Protein AF-A0A150ALD3-F1 (afdb_monomer_lite)

Secondary structure (DSSP, 8-state):
-----HHHHHHHHHHHHHHHHHHIIIIIS---HHHHHHHHHHHH---HHHHHHHHHHT---TTGGGS---

Structure (mmCIF, N/CA/C/O backbone):
data_AF-A0A150ALD3-F1
#
_entry.id   AF-A0A150ALD3-F1
#
loop_
_atom_site.group_PDB
_atom_site.id
_atom_site.type_symbol
_atom_site.label_atom_id
_atom_site.label_alt_id
_atom_site.label_comp_id
_atom_site.label_asym_id
_atom_site.label_entity_id
_atom_site.label_seq_id
_atom_site.pdbx_PDB_ins_code
_atom_site.Cartn_x
_atom_site.Cartn_y
_atom_site.Cartn_z
_atom_site.occupancy
_atom_site.B_iso_or_equiv
_atom_site.auth_seq_id
_atom_site.auth_comp_id
_atom_site.auth_asym_id
_atom_sit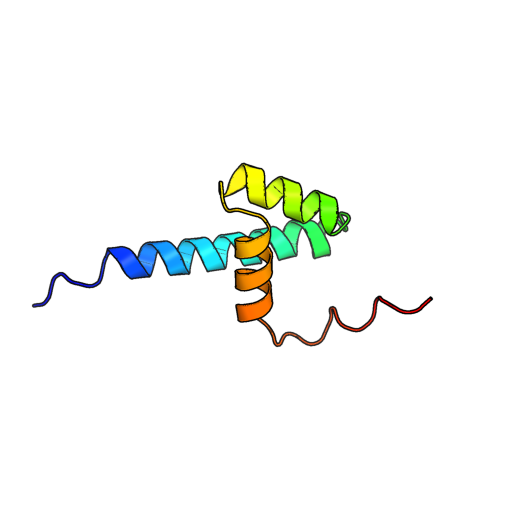e.auth_atom_id
_atom_site.pdbx_PDB_model_num
ATOM 1 N N . MET A 1 1 ? 32.788 -0.680 -12.558 1.00 41.75 1 MET A N 1
ATOM 2 C CA . MET A 1 1 ? 31.803 -0.793 -11.458 1.00 41.75 1 MET A CA 1
ATOM 3 C C . MET A 1 1 ? 30.419 -0.590 -12.064 1.00 41.75 1 MET A C 1
ATOM 5 O O . MET A 1 1 ? 30.187 0.421 -12.709 1.00 41.75 1 MET A O 1
ATOM 9 N N . THR A 1 2 ? 29.585 -1.626 -12.035 1.00 46.88 2 THR A N 1
ATOM 10 C CA . THR A 1 2 ? 28.422 -1.846 -12.917 1.00 46.88 2 THR A CA 1
ATOM 11 C C . THR A 1 2 ? 27.231 -0.920 -12.641 1.00 46.88 2 THR A C 1
ATOM 13 O O . THR A 1 2 ? 26.587 -1.013 -11.599 1.00 46.88 2 THR A O 1
ATOM 16 N N . ALA A 1 3 ? 26.879 -0.089 -13.626 1.00 51.81 3 ALA A N 1
ATOM 17 C CA . ALA A 1 3 ? 25.725 0.814 -13.634 1.00 51.81 3 ALA A CA 1
ATOM 18 C C . ALA A 1 3 ? 24.421 0.118 -14.091 1.00 51.81 3 ALA A C 1
ATOM 20 O O . ALA A 1 3 ? 23.789 0.537 -15.056 1.00 51.81 3 ALA A O 1
ATOM 21 N N . LEU A 1 4 ? 24.017 -0.971 -13.425 1.00 51.56 4 LEU A N 1
ATOM 22 C CA . LEU A 1 4 ? 22.814 -1.741 -13.803 1.00 51.56 4 LEU A CA 1
ATOM 23 C C . LEU A 1 4 ? 21.683 -1.726 -12.759 1.00 51.56 4 LEU A C 1
ATOM 25 O O . LEU A 1 4 ? 20.660 -2.374 -12.966 1.00 51.56 4 LEU A O 1
ATOM 29 N N . SER A 1 5 ? 21.809 -0.967 -11.664 1.00 48.38 5 SER A N 1
ATOM 30 C CA . SER A 1 5 ? 20.902 -1.117 -10.513 1.00 48.38 5 SER A CA 1
ATOM 31 C C . SER A 1 5 ? 20.013 0.087 -10.176 1.00 48.38 5 SER A C 1
ATOM 33 O O . SER A 1 5 ? 19.350 0.077 -9.155 1.00 48.38 5 SER A O 1
ATOM 35 N N . THR A 1 6 ? 19.917 1.139 -10.988 1.00 51.09 6 THR A N 1
ATOM 36 C CA . THR A 1 6 ? 19.081 2.309 -10.620 1.00 51.09 6 THR A CA 1
ATOM 37 C C . THR A 1 6 ? 17.581 2.102 -10.861 1.00 51.09 6 THR A C 1
ATOM 39 O O . THR A 1 6 ? 16.753 2.661 -10.145 1.00 51.09 6 THR A O 1
ATOM 42 N N . ARG A 1 7 ? 17.188 1.267 -11.835 1.00 51.16 7 ARG A N 1
ATOM 43 C CA . ARG A 1 7 ? 15.765 1.077 -12.195 1.00 51.16 7 ARG A CA 1
ATOM 44 C C . ARG A 1 7 ? 14.986 0.179 -11.226 1.00 51.16 7 ARG A C 1
ATOM 46 O O . ARG A 1 7 ? 13.797 0.411 -11.017 1.00 51.16 7 ARG A O 1
ATOM 53 N N . LYS A 1 8 ? 15.636 -0.824 -10.624 1.00 51.72 8 LYS A N 1
ATOM 54 C CA . LYS A 1 8 ? 14.986 -1.743 -9.668 1.00 51.72 8 LYS A CA 1
ATOM 55 C C . LYS A 1 8 ? 14.712 -1.070 -8.320 1.00 51.72 8 LYS A C 1
ATOM 57 O O . LYS A 1 8 ? 13.588 -1.154 -7.835 1.00 51.72 8 LYS A O 1
ATOM 62 N N . ILE A 1 9 ? 15.675 -0.291 -7.821 1.00 55.75 9 ILE A N 1
ATOM 63 C CA . ILE A 1 9 ? 15.596 0.415 -6.530 1.00 55.75 9 ILE A CA 1
ATOM 64 C C . ILE A 1 9 ? 14.356 1.322 -6.455 1.00 55.75 9 ILE A C 1
ATOM 66 O O . ILE A 1 9 ? 13.622 1.297 -5.472 1.00 55.75 9 ILE A O 1
ATOM 70 N N . ASN A 1 10 ? 14.053 2.063 -7.525 1.00 62.19 10 ASN A N 1
ATOM 71 C CA . ASN A 1 10 ? 12.881 2.945 -7.559 1.00 62.19 10 ASN A CA 1
ATOM 72 C C . ASN A 1 10 ? 11.543 2.197 -7.47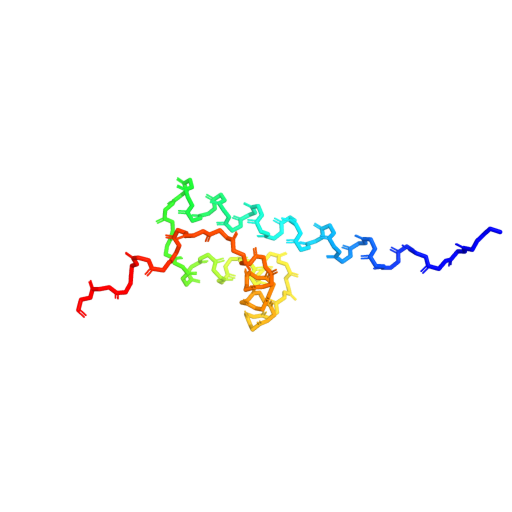2 1.00 62.19 10 ASN A C 1
ATOM 74 O O . ASN A 1 10 ? 10.573 2.729 -6.937 1.00 62.19 10 ASN A O 1
ATOM 78 N N . SER A 1 11 ? 11.472 0.977 -8.004 1.00 68.25 11 SER A N 1
ATOM 79 C CA . SER A 1 11 ? 10.233 0.194 -7.972 1.00 68.25 11 SER A CA 1
ATOM 80 C C . SER A 1 11 ? 9.977 -0.358 -6.571 1.00 68.25 11 SER A C 1
ATOM 82 O O . SER A 1 11 ? 8.853 -0.304 -6.087 1.00 68.25 11 SER A O 1
ATOM 84 N N . GLU A 1 12 ? 11.025 -0.825 -5.893 1.00 71.25 12 GLU A N 1
ATOM 85 C CA . GLU A 1 12 ? 10.937 -1.373 -4.535 1.00 71.25 1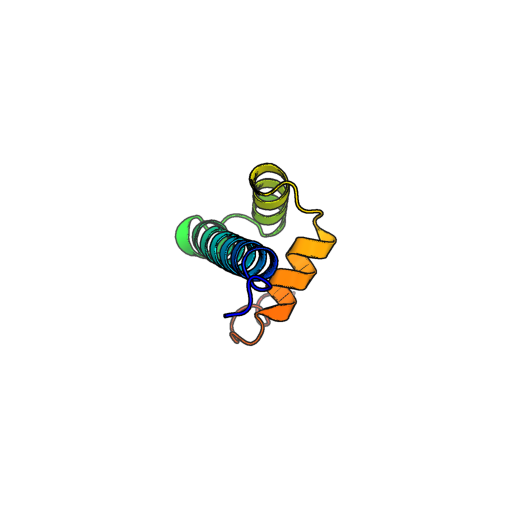2 GLU A CA 1
ATOM 86 C C . GLU A 1 12 ? 10.570 -0.301 -3.502 1.00 71.25 12 GLU A C 1
ATOM 88 O O . GLU A 1 12 ? 9.694 -0.530 -2.669 1.00 71.25 12 GLU A O 1
ATOM 93 N N . LEU A 1 13 ? 11.144 0.901 -3.620 1.00 75.88 13 LEU A N 1
ATOM 94 C CA . LEU A 1 13 ? 10.784 2.044 -2.775 1.00 75.88 13 LEU A CA 1
ATOM 95 C C . LEU A 1 13 ? 9.322 2.470 -2.970 1.00 75.88 13 LEU A C 1
ATOM 97 O O . LEU A 1 13 ? 8.619 2.730 -1.996 1.00 75.88 13 LEU A O 1
ATOM 101 N N . ARG A 1 14 ? 8.831 2.483 -4.218 1.00 76.81 14 ARG A N 1
ATOM 102 C CA . ARG A 1 14 ? 7.416 2.766 -4.514 1.00 76.81 14 ARG A CA 1
ATOM 103 C C . ARG A 1 14 ? 6.487 1.709 -3.926 1.00 76.81 14 ARG A C 1
ATOM 105 O O . ARG A 1 14 ? 5.430 2.057 -3.410 1.00 76.81 14 ARG A O 1
ATOM 112 N N . TYR A 1 15 ? 6.879 0.436 -3.967 1.00 81.38 15 TYR A N 1
ATOM 113 C CA . TYR A 1 15 ? 6.104 -0.636 -3.343 1.00 81.38 15 TYR A CA 1
ATOM 114 C C . TYR A 1 15 ? 6.060 -0.507 -1.820 1.00 81.38 15 TYR A C 1
ATOM 116 O O . TYR A 1 15 ? 4.999 -0.724 -1.241 1.00 81.38 15 TYR A O 1
ATOM 124 N N . HIS A 1 16 ? 7.163 -0.114 -1.178 1.00 80.94 16 HIS A N 1
ATOM 125 C CA . HIS A 1 16 ? 7.183 0.136 0.264 1.00 80.94 16 HIS A CA 1
ATOM 126 C C . HIS A 1 16 ? 6.285 1.320 0.646 1.00 80.94 16 HIS A C 1
ATOM 128 O O . HIS A 1 16 ? 5.431 1.187 1.519 1.00 80.94 16 HIS A O 1
ATOM 134 N N . ALA A 1 17 ? 6.404 2.439 -0.074 1.00 83.81 17 ALA A N 1
ATOM 135 C CA . ALA A 1 17 ? 5.580 3.625 0.149 1.00 83.81 17 ALA A CA 1
ATOM 136 C C . ALA A 1 17 ? 4.080 3.327 -0.017 1.00 83.81 17 ALA A C 1
ATOM 138 O O . ALA A 1 17 ? 3.266 3.762 0.795 1.00 83.81 17 ALA A O 1
ATOM 139 N N . LEU A 1 18 ? 3.714 2.527 -1.025 1.00 84.50 18 LEU A N 1
ATOM 140 C CA . LEU A 1 18 ? 2.336 2.085 -1.241 1.00 84.50 18 LEU A CA 1
ATOM 141 C C . LEU A 1 18 ? 1.809 1.276 -0.049 1.00 84.50 18 LEU A C 1
ATOM 143 O O . LEU A 1 18 ? 0.668 1.446 0.377 1.00 84.50 18 LEU A O 1
ATOM 147 N N . GLN A 1 19 ? 2.639 0.390 0.495 1.00 83.31 19 GLN A N 1
ATOM 148 C CA . GLN A 1 19 ? 2.275 -0.458 1.624 1.00 83.31 19 GLN A CA 1
ATOM 149 C C . GLN A 1 19 ? 2.143 0.328 2.935 1.00 83.31 19 GLN A C 1
ATOM 151 O O . GLN A 1 19 ? 1.241 0.038 3.718 1.00 83.31 19 GLN A O 1
ATOM 156 N N . GLU A 1 20 ? 3.007 1.314 3.178 1.00 86.00 20 GLU A N 1
ATOM 157 C CA . GLU A 1 20 ? 2.874 2.228 4.321 1.00 86.00 20 GLU A CA 1
ATOM 158 C C . GLU A 1 20 ? 1.613 3.081 4.207 1.00 86.00 20 GLU A C 1
ATOM 160 O O . GLU A 1 20 ? 0.850 3.188 5.166 1.00 86.00 20 GLU A O 1
ATOM 165 N N . ARG A 1 21 ? 1.327 3.617 3.014 1.00 85.88 21 ARG A N 1
ATOM 166 C CA . ARG A 1 21 ? 0.091 4.367 2.769 1.00 85.88 21 ARG A CA 1
ATOM 167 C C . ARG A 1 21 ? -1.153 3.521 2.993 1.00 85.88 21 ARG A C 1
ATOM 169 O O . ARG A 1 21 ? -2.101 4.003 3.610 1.00 85.88 21 ARG A O 1
ATOM 176 N N . PHE A 1 22 ? -1.142 2.267 2.541 1.00 85.25 22 PHE A N 1
ATOM 177 C CA . PHE A 1 22 ? -2.222 1.323 2.813 1.00 85.25 22 PHE A CA 1
ATOM 178 C C . PHE A 1 22 ? -2.434 1.136 4.323 1.00 85.25 22 PHE A C 1
ATOM 180 O O . PHE A 1 22 ? -3.569 1.197 4.790 1.00 85.25 22 PHE A O 1
ATOM 187 N N . ASP A 1 23 ? -1.353 0.953 5.086 1.00 84.06 23 ASP A N 1
ATOM 188 C CA . ASP A 1 23 ? -1.419 0.801 6.541 1.00 84.06 23 ASP A CA 1
ATOM 189 C C . ASP A 1 23 ? -1.989 2.053 7.219 1.00 84.06 23 ASP A C 1
ATOM 191 O O . ASP A 1 23 ? -2.914 1.961 8.018 1.00 84.06 23 ASP A O 1
ATOM 195 N N . GLU A 1 24 ? -1.549 3.250 6.834 1.00 85.81 24 GLU A N 1
ATOM 196 C CA . GLU A 1 24 ? -2.101 4.484 7.397 1.00 85.81 24 GLU A CA 1
ATOM 197 C C . GLU A 1 24 ? -3.596 4.660 7.093 1.00 85.81 24 GLU A C 1
ATOM 199 O O . GLU A 1 24 ? -4.376 5.047 7.968 1.00 85.81 24 GLU A O 1
ATOM 204 N N . LEU A 1 25 ? -4.024 4.372 5.865 1.00 83.56 25 LEU A N 1
ATOM 205 C CA . LEU A 1 25 ? -5.423 4.524 5.467 1.00 83.56 25 LEU A CA 1
ATOM 206 C C . LEU A 1 25 ? -6.320 3.459 6.123 1.00 83.56 25 LEU A C 1
ATOM 208 O O . LEU A 1 25 ? -7.423 3.773 6.578 1.00 83.56 25 LEU A O 1
ATOM 212 N N . TYR A 1 26 ? -5.841 2.221 6.232 1.00 81.44 26 TYR A N 1
ATOM 213 C CA . TYR A 1 26 ? -6.611 1.114 6.793 1.00 81.44 26 TYR A CA 1
ATOM 214 C C . TYR A 1 26 ? -6.546 1.049 8.327 1.00 81.44 26 TYR A C 1
ATOM 216 O O . TYR A 1 26 ? -7.584 0.934 8.973 1.00 81.44 26 TYR A O 1
ATOM 224 N N . ASN A 1 27 ? -5.363 1.171 8.937 1.00 76.81 27 ASN A N 1
ATOM 225 C CA . ASN A 1 27 ? -5.192 1.085 10.392 1.00 76.81 27 ASN A CA 1
ATOM 226 C C . ASN A 1 27 ? -5.471 2.410 11.104 1.00 76.81 27 ASN A C 1
ATOM 228 O O . ASN A 1 27 ? -6.221 2.412 12.082 1.00 76.81 27 ASN A O 1
ATOM 232 N N . LYS A 1 28 ? -4.921 3.544 10.636 1.00 78.31 28 LYS A N 1
ATOM 233 C CA . LYS A 1 28 ? -5.137 4.834 11.327 1.00 78.31 28 LYS A CA 1
ATOM 234 C C . LYS A 1 28 ? -6.498 5.434 11.001 1.00 78.31 28 LYS A C 1
ATOM 236 O O . LYS A 1 28 ? -7.211 5.853 11.906 1.00 78.31 28 LYS A O 1
ATOM 241 N N . LYS A 1 29 ? -6.867 5.485 9.717 1.00 77.81 29 LYS A N 1
ATOM 242 C CA . LYS A 1 29 ? -8.137 6.100 9.293 1.00 77.81 29 LYS A CA 1
ATOM 243 C C . LYS A 1 29 ? -9.325 5.136 9.287 1.00 77.81 29 LYS A C 1
ATOM 245 O O . LYS A 1 29 ? -10.451 5.604 9.151 1.00 77.81 29 LYS A O 1
ATOM 250 N N . ARG A 1 30 ? -9.101 3.822 9.453 1.00 79.81 30 ARG A N 1
ATOM 251 C CA . ARG A 1 30 ? -10.152 2.783 9.421 1.00 79.81 30 ARG A CA 1
ATOM 252 C C . ARG A 1 30 ? -11.063 2.884 8.194 1.00 79.81 30 ARG A C 1
ATOM 254 O O . ARG A 1 30 ? -12.259 2.603 8.272 1.00 79.81 30 ARG A O 1
ATOM 261 N N . LEU A 1 31 ? -10.493 3.293 7.061 1.00 78.88 31 LEU A N 1
ATOM 262 C CA . LEU A 1 31 ? -11.221 3.387 5.803 1.00 78.88 31 LEU A CA 1
ATOM 263 C C . LEU A 1 31 ? -11.560 1.989 5.280 1.00 78.88 31 LEU A C 1
ATOM 265 O O . LEU A 1 31 ? -10.863 1.004 5.545 1.00 78.88 31 LEU A O 1
ATOM 269 N N . ARG A 1 32 ? -12.657 1.904 4.525 1.00 82.06 32 ARG A N 1
ATOM 270 C CA . ARG A 1 32 ? -13.040 0.670 3.839 1.00 82.06 32 ARG A CA 1
ATOM 271 C C . ARG A 1 32 ? -11.949 0.266 2.857 1.00 82.06 32 ARG A C 1
ATOM 273 O O . ARG A 1 32 ? -11.360 1.105 2.189 1.00 82.06 32 ARG A O 1
ATOM 280 N N . HIS A 1 33 ? -11.729 -1.041 2.750 1.00 80.56 33 HIS A N 1
ATOM 281 C CA . HIS A 1 33 ? -10.687 -1.607 1.895 1.00 80.56 33 HIS A CA 1
ATOM 282 C C . HIS A 1 33 ? -10.808 -1.129 0.438 1.00 80.56 33 HIS A C 1
ATOM 284 O O . HIS A 1 33 ? -9.795 -0.848 -0.189 1.00 80.56 33 HIS A O 1
ATOM 290 N N . ASP A 1 34 ? -12.037 -0.987 -0.061 1.00 80.81 34 ASP A N 1
ATOM 291 C CA . ASP A 1 34 ? -12.340 -0.493 -1.409 1.00 80.81 34 ASP A CA 1
ATOM 292 C C . ASP A 1 34 ? -11.912 0.972 -1.608 1.00 80.81 34 ASP A C 1
ATOM 294 O O . ASP A 1 34 ? -11.164 1.277 -2.533 1.00 80.81 34 A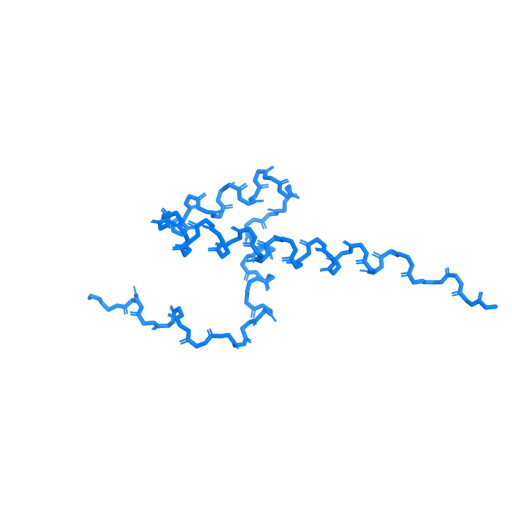SP A O 1
ATOM 298 N N . ASP A 1 35 ? -12.279 1.862 -0.678 1.00 84.38 35 ASP A N 1
ATOM 299 C CA . ASP A 1 35 ? -11.870 3.274 -0.694 1.00 84.38 35 ASP A CA 1
ATOM 300 C C . ASP A 1 35 ? -10.345 3.433 -0.619 1.00 84.38 35 ASP A C 1
ATOM 302 O O . ASP A 1 35 ? -9.758 4.252 -1.327 1.00 84.38 35 ASP A O 1
ATOM 306 N N . VAL A 1 36 ? -9.683 2.617 0.209 1.00 85.19 36 VAL A N 1
ATOM 307 C CA . VAL A 1 36 ? -8.217 2.610 0.308 1.00 85.19 36 VAL A CA 1
ATOM 308 C C . VAL A 1 36 ? -7.585 2.184 -1.017 1.00 85.19 36 VAL A C 1
ATOM 310 O O . VAL A 1 36 ? -6.612 2.798 -1.451 1.00 85.19 36 VAL A O 1
ATOM 313 N N . LEU A 1 37 ? -8.129 1.160 -1.679 1.00 84.19 37 LEU A N 1
ATOM 314 C CA . LEU A 1 37 ? -7.637 0.718 -2.983 1.00 84.19 37 LEU A CA 1
ATOM 315 C C . LEU A 1 37 ? -7.812 1.809 -4.040 1.00 84.19 37 LEU A C 1
ATOM 317 O O . LEU A 1 37 ? -6.834 2.137 -4.705 1.00 84.19 37 LEU A O 1
ATOM 321 N N . LEU A 1 38 ? -8.993 2.423 -4.148 1.00 86.19 38 LEU A N 1
ATOM 322 C CA . LEU A 1 38 ? -9.243 3.520 -5.091 1.00 86.19 38 LEU A CA 1
ATOM 323 C C . LEU A 1 38 ? -8.286 4.695 -4.873 1.00 86.19 38 LEU A C 1
ATOM 325 O O . LEU A 1 38 ? -7.730 5.237 -5.831 1.00 86.19 38 LEU A O 1
ATOM 329 N N . GLN A 1 39 ? -8.041 5.060 -3.614 1.00 86.88 39 GLN A N 1
ATOM 330 C CA . GLN A 1 39 ? -7.115 6.136 -3.283 1.00 86.88 39 GLN A CA 1
ATOM 331 C C . GLN A 1 39 ? -5.675 5.792 -3.688 1.00 86.88 39 GLN A C 1
ATOM 333 O O . GLN A 1 39 ? -4.982 6.633 -4.256 1.00 86.88 39 GLN A O 1
ATOM 338 N N . LEU A 1 40 ? -5.233 4.553 -3.466 1.00 85.31 40 LEU A N 1
ATOM 339 C CA . LEU A 1 40 ? -3.897 4.105 -3.864 1.00 85.31 40 LEU A CA 1
ATOM 340 C C . LEU A 1 40 ? -3.741 3.991 -5.385 1.00 85.31 40 LEU A C 1
ATOM 342 O O . LEU A 1 40 ? -2.671 4.301 -5.904 1.00 85.31 40 LEU A O 1
ATOM 346 N N . VAL A 1 41 ? -4.786 3.579 -6.109 1.00 87.19 41 VAL A N 1
ATOM 347 C CA . VAL A 1 41 ? -4.790 3.565 -7.583 1.00 87.19 41 VAL A CA 1
ATOM 348 C C . VAL A 1 41 ? -4.598 4.972 -8.123 1.00 87.19 41 VAL A C 1
ATOM 350 O O . VAL A 1 41 ? -3.780 5.170 -9.017 1.00 87.19 41 VAL A O 1
ATOM 353 N N . ASN A 1 42 ? -5.316 5.943 -7.560 1.00 85.75 42 ASN A N 1
ATOM 354 C CA . ASN A 1 42 ? -5.233 7.336 -7.982 1.00 85.75 42 ASN A CA 1
ATOM 355 C C . ASN A 1 42 ? -3.877 7.970 -7.615 1.00 85.75 42 ASN A C 1
ATOM 357 O O . ASN A 1 42 ? -3.284 8.686 -8.411 1.00 85.75 42 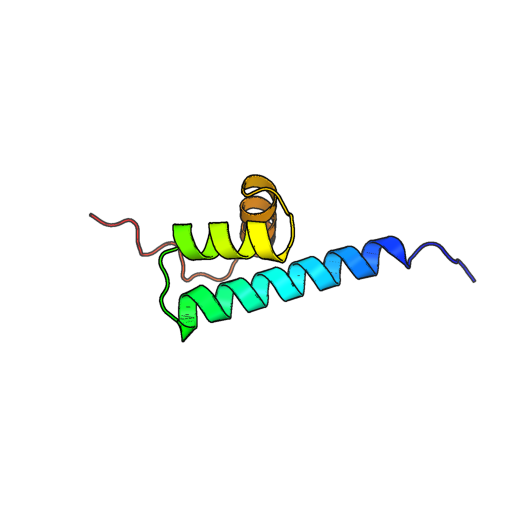ASN A O 1
ATOM 361 N N . GLU A 1 43 ? -3.348 7.671 -6.426 1.00 83.50 43 GLU A N 1
ATOM 362 C CA . GLU A 1 43 ? -2.103 8.269 -5.928 1.00 83.50 43 GLU A CA 1
ATOM 363 C C . GLU A 1 43 ? -0.852 7.679 -6.600 1.00 83.50 43 GLU A C 1
ATOM 365 O O . GLU A 1 43 ? 0.084 8.405 -6.936 1.00 83.50 43 GLU A O 1
ATOM 370 N N . PHE A 1 44 ? -0.835 6.365 -6.841 1.00 81.31 44 PHE A N 1
ATOM 371 C CA . PHE A 1 44 ? 0.323 5.674 -7.415 1.00 81.31 44 PHE A CA 1
ATOM 372 C C . PHE A 1 44 ? 0.196 5.415 -8.921 1.00 81.31 44 PHE A C 1
ATOM 374 O O . PHE A 1 44 ? 1.178 4.994 -9.535 1.00 81.31 44 PHE A O 1
ATOM 381 N N . TYR A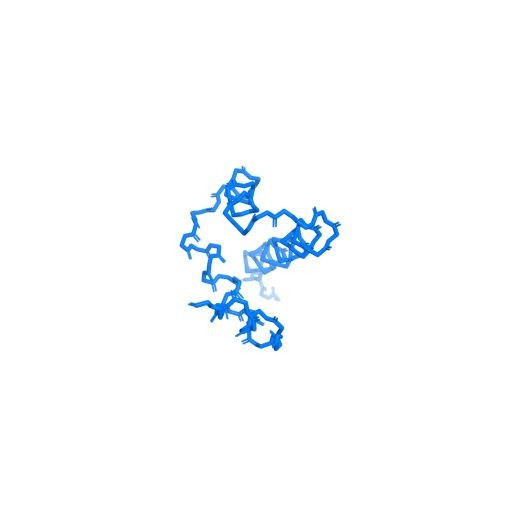 1 45 ? -0.971 5.669 -9.527 1.00 81.81 45 TYR A N 1
ATOM 382 C CA . TYR A 1 45 ? -1.279 5.350 -10.930 1.00 81.81 45 TYR A CA 1
ATOM 383 C C . TYR A 1 45 ? -0.987 3.880 -11.271 1.00 81.81 45 TYR A C 1
ATOM 385 O O . TYR A 1 45 ? -0.527 3.536 -12.361 1.00 81.81 45 TYR A O 1
ATOM 393 N N . VAL A 1 46 ? -1.226 2.995 -10.302 1.00 80.88 46 VAL A N 1
ATOM 394 C CA . VAL A 1 46 ? -1.025 1.550 -10.423 1.00 80.88 46 VAL A CA 1
ATOM 395 C C . VAL A 1 46 ? -2.392 0.884 -10.462 1.00 80.88 46 VAL A C 1
ATOM 397 O O . VAL A 1 46 ? -3.240 1.166 -9.624 1.00 80.88 46 VAL A O 1
ATOM 400 N N . GLY A 1 47 ? -2.607 -0.023 -11.416 1.00 82.75 47 GLY A N 1
ATOM 401 C CA . GLY A 1 47 ? -3.871 -0.755 -11.511 1.00 82.75 47 GLY A CA 1
ATOM 402 C C . GLY A 1 47 ? -4.178 -1.549 -10.237 1.00 82.75 47 GLY A C 1
ATOM 403 O O . GLY A 1 47 ? -3.270 -2.108 -9.616 1.00 82.75 47 GLY A O 1
ATOM 404 N N . GLU A 1 48 ? -5.458 -1.644 -9.873 1.00 82.25 48 GLU A N 1
ATOM 405 C CA . GLU A 1 48 ? -5.922 -2.338 -8.661 1.00 82.25 48 GLU A CA 1
ATOM 406 C C . GLU A 1 48 ? -5.357 -3.754 -8.524 1.00 82.25 48 GLU A C 1
ATOM 408 O O . GLU A 1 48 ? -4.953 -4.173 -7.439 1.00 82.25 48 GLU A O 1
ATOM 413 N N . GLU A 1 49 ? -5.280 -4.491 -9.633 1.00 83.69 49 GLU A N 1
ATOM 414 C CA . GLU A 1 49 ? -4.707 -5.836 -9.663 1.00 83.69 49 GLU A CA 1
ATOM 415 C C . GLU A 1 49 ? -3.239 -5.852 -9.237 1.00 83.69 49 GLU A C 1
ATOM 417 O O . GLU A 1 49 ? -2.824 -6.696 -8.440 1.00 83.69 49 GLU A O 1
ATOM 422 N N . SER A 1 50 ? -2.454 -4.888 -9.716 1.00 83.56 50 SER A N 1
ATOM 423 C CA . SER A 1 50 ? -1.055 -4.732 -9.330 1.00 83.56 50 SER A CA 1
ATOM 424 C C . SER A 1 50 ? -0.940 -4.374 -7.853 1.00 83.56 50 SER A C 1
ATOM 426 O O . SER A 1 50 ? -0.120 -4.971 -7.162 1.00 83.56 50 SER A O 1
ATOM 428 N N . ILE A 1 51 ? -1.804 -3.497 -7.334 1.00 82.75 51 ILE A N 1
ATOM 429 C CA . ILE A 1 51 ? -1.849 -3.154 -5.905 1.00 82.75 51 ILE A CA 1
ATOM 430 C C . ILE A 1 51 ? -2.164 -4.385 -5.057 1.00 82.75 51 ILE A C 1
ATOM 432 O O . ILE A 1 51 ? -1.410 -4.713 -4.143 1.00 82.75 51 ILE A O 1
ATOM 436 N N . ARG A 1 52 ? -3.215 -5.136 -5.401 1.00 81.81 52 ARG A N 1
ATOM 437 C CA . ARG A 1 52 ? -3.559 -6.402 -4.735 1.00 81.81 52 ARG A CA 1
ATOM 438 C C . ARG A 1 52 ? -2.403 -7.393 -4.801 1.00 81.81 52 ARG A C 1
ATOM 440 O O . ARG A 1 52 ? -2.134 -8.078 -3.818 1.00 81.81 52 ARG A O 1
ATOM 447 N N . ARG A 1 53 ? -1.683 -7.456 -5.923 1.00 82.69 53 ARG A N 1
ATOM 448 C CA . ARG A 1 53 ? -0.506 -8.317 -6.084 1.00 82.69 53 ARG A CA 1
ATOM 449 C C . ARG A 1 53 ? 0.660 -7.861 -5.209 1.00 82.69 53 ARG A C 1
ATOM 451 O O . ARG A 1 53 ? 1.295 -8.714 -4.604 1.00 82.69 53 ARG A O 1
ATOM 458 N N . ILE A 1 54 ? 0.912 -6.557 -5.085 1.00 81.25 54 ILE A N 1
ATOM 459 C CA . ILE A 1 54 ? 1.957 -5.970 -4.226 1.00 81.25 54 ILE A CA 1
ATOM 460 C C . ILE A 1 54 ? 1.631 -6.187 -2.743 1.00 81.25 54 ILE A C 1
ATOM 462 O O . ILE A 1 54 ? 2.503 -6.595 -1.976 1.00 81.25 54 ILE A O 1
ATOM 466 N N . LEU A 1 55 ? 0.373 -5.980 -2.347 1.00 77.56 55 LEU A N 1
ATOM 467 C CA . LEU A 1 55 ? -0.114 -6.236 -0.990 1.00 77.56 55 LEU A CA 1
ATOM 468 C C . LEU A 1 55 ? -0.043 -7.732 -0.646 1.00 77.56 55 LEU A C 1
ATOM 470 O O . LEU A 1 55 ? 0.418 -8.093 0.433 1.00 77.56 55 LEU A O 1
ATOM 474 N N . ARG A 1 56 ? -0.398 -8.619 -1.589 1.00 75.69 56 ARG A N 1
ATOM 475 C CA . ARG A 1 56 ? -0.227 -10.078 -1.449 1.00 75.69 56 ARG A CA 1
ATOM 476 C C . ARG A 1 56 ? 1.233 -10.505 -1.400 1.00 75.69 56 ARG A C 1
ATOM 478 O O . ARG A 1 56 ? 1.565 -11.413 -0.653 1.00 75.69 56 ARG A O 1
ATOM 485 N N . LYS A 1 57 ? 2.115 -9.844 -2.149 1.00 72.38 57 LYS A N 1
ATOM 486 C CA . LYS A 1 57 ? 3.557 -10.131 -2.154 1.00 72.38 57 LYS A CA 1
ATOM 487 C C . LYS A 1 57 ? 4.234 -9.742 -0.831 1.00 72.38 57 LYS A C 1
ATOM 489 O O . LYS A 1 57 ? 5.310 -10.252 -0.546 1.00 72.38 57 LYS A O 1
ATOM 494 N N . ARG A 1 58 ? 3.594 -8.883 -0.022 1.00 62.25 58 ARG A N 1
ATOM 495 C CA . ARG A 1 58 ? 3.999 -8.548 1.356 1.00 62.25 58 ARG A CA 1
ATOM 496 C C . ARG A 1 58 ? 3.545 -9.578 2.399 1.00 62.25 58 ARG A C 1
ATOM 498 O O . ARG A 1 58 ? 4.039 -9.539 3.519 1.00 62.25 58 ARG A O 1
ATOM 505 N N . LEU A 1 59 ? 2.580 -10.451 2.088 1.00 52.19 59 LEU A N 1
ATOM 506 C CA . LEU A 1 59 ? 2.011 -11.374 3.074 1.00 52.19 59 LEU A CA 1
ATOM 507 C C . LEU A 1 59 ? 3.017 -12.491 3.369 1.00 52.19 59 LEU A C 1
ATOM 509 O O . LEU A 1 59 ? 3.405 -13.243 2.484 1.00 52.19 59 LEU A O 1
ATOM 513 N N . ILE A 1 60 ? 3.476 -12.614 4.611 1.00 41.22 60 ILE A N 1
ATOM 514 C CA . ILE A 1 60 ? 2.604 -12.680 5.790 1.00 41.22 60 ILE A CA 1
ATOM 515 C C . ILE A 1 60 ? 2.868 -11.525 6.779 1.00 41.22 60 ILE A C 1
ATOM 517 O O . ILE A 1 60 ? 3.880 -11.534 7.475 1.00 41.22 60 ILE A O 1
ATOM 521 N N . PRO A 1 61 ? 1.905 -10.605 6.960 1.00 47.22 61 PRO A N 1
ATOM 522 C CA . PRO A 1 61 ? 1.448 -10.329 8.328 1.00 47.22 61 PRO A CA 1
ATOM 523 C C . PRO A 1 61 ? 0.022 -10.849 8.567 1.00 47.22 61 PRO A C 1
ATOM 525 O O . PRO A 1 61 ? -0.895 -10.644 7.775 1.00 47.22 61 PRO A O 1
ATOM 528 N N . LYS A 1 62 ? -0.135 -11.571 9.680 1.00 46.22 62 LYS A N 1
ATOM 529 C CA . LYS A 1 62 ? -1.218 -12.509 10.030 1.00 46.22 62 LYS A CA 1
ATOM 530 C C . LYS A 1 62 ? -2.619 -11.911 10.266 1.00 46.22 62 LYS A C 1
ATOM 532 O O . LYS A 1 62 ? -3.515 -12.656 10.644 1.00 46.22 62 LYS A O 1
ATOM 537 N N . GLU A 1 63 ? -2.862 -10.624 10.038 1.00 50.50 63 GLU A N 1
ATOM 538 C CA . GLU A 1 63 ? -4.004 -9.956 10.691 1.00 50.50 63 GLU A CA 1
ATOM 539 C C . GLU A 1 63 ? -5.237 -9.680 9.806 1.00 50.50 63 GLU A C 1
ATOM 541 O O . GLU A 1 63 ? -6.305 -9.368 10.320 1.00 50.50 63 GLU A O 1
ATOM 546 N N . GLN A 1 64 ? -5.159 -9.868 8.483 1.00 47.91 64 GLN A N 1
ATOM 547 C CA . GLN A 1 64 ? -6.294 -9.596 7.573 1.00 47.91 64 GLN A CA 1
ATOM 548 C C . GLN A 1 64 ? -7.152 -10.833 7.229 1.00 47.91 64 GLN A C 1
ATOM 550 O O . GLN A 1 64 ? -8.177 -10.706 6.565 1.00 47.91 64 GLN A O 1
ATOM 555 N N . LEU A 1 65 ? -6.786 -12.033 7.699 1.00 49.09 65 LEU A N 1
ATOM 556 C CA . LEU A 1 65 ? -7.565 -13.266 7.476 1.00 49.09 65 LEU A CA 1
ATOM 557 C C . LEU A 1 65 ? -8.761 -13.432 8.436 1.00 49.09 65 LEU A C 1
ATOM 559 O O . LEU A 1 65 ? -9.501 -14.404 8.314 1.00 49.09 65 LEU A O 1
ATOM 563 N N . LEU A 1 66 ? -8.992 -12.491 9.361 1.00 49.00 66 LEU A N 1
ATOM 564 C CA . LEU A 1 66 ? -10.032 -12.612 10.393 1.00 49.00 66 LEU A CA 1
ATOM 565 C C . LEU A 1 66 ? -11.227 -11.653 10.232 1.00 49.00 66 LEU A C 1
ATOM 567 O O . LEU A 1 66 ? -11.894 -11.334 11.215 1.00 49.00 66 LEU A O 1
ATOM 571 N N . ARG A 1 67 ? -11.540 -11.191 9.012 1.00 40.34 67 ARG A N 1
ATOM 572 C CA . ARG A 1 67 ? -12.746 -10.366 8.772 1.00 40.34 67 ARG A CA 1
ATOM 573 C C . ARG A 1 67 ? -13.597 -10.730 7.549 1.00 40.34 67 ARG A C 1
ATOM 575 O O . ARG A 1 67 ? -14.364 -9.901 7.078 1.00 40.34 67 ARG A O 1
ATOM 582 N N . CYS A 1 68 ? -13.571 -11.992 7.125 1.00 34.59 68 CYS A N 1
ATOM 583 C CA . CYS A 1 68 ? -14.700 -12.612 6.418 1.00 34.59 68 CYS A CA 1
ATOM 584 C C . CYS A 1 68 ? -15.307 -13.700 7.311 1.00 34.59 68 CYS A C 1
ATOM 586 O O . CYS A 1 68 ? -15.102 -14.890 7.097 1.00 34.59 68 CYS A O 1
ATOM 588 N N . LYS A 1 69 ? -16.022 -13.285 8.359 1.00 42.44 69 LYS A N 1
ATOM 589 C CA . LYS A 1 69 ? -16.974 -14.153 9.054 1.00 42.44 69 LYS A CA 1
ATOM 590 C C . LYS A 1 69 ? -18.290 -13.393 9.154 1.00 42.44 69 LYS A C 1
ATOM 592 O O . LYS A 1 69 ? -18.443 -12.530 10.017 1.00 42.44 69 LYS A O 1
ATOM 597 N N . LYS A 1 70 ? -19.201 -13.684 8.236 1.00 38.47 70 LYS A N 1
ATOM 598 C CA . LYS A 1 70 ? -20.631 -13.651 8.503 1.00 38.47 70 LYS A CA 1
ATOM 599 C C . LYS A 1 70 ? -21.294 -14.738 7.679 1.00 38.47 70 LYS A C 1
ATOM 601 O O . LYS A 1 70 ? -20.899 -14.866 6.502 1.00 38.47 70 LYS A O 1
#

Sequence (70 aa):
MTALSTRKINSELRYHALQERFDELYNKKRLRHDDVLLQLVNEFYVGEESIRRILRKRLIPKEQLLRCKK

Radius of gyration: 14.32 Å; chains: 1; bounding box: 52×22×25 Å

Foldseek 3Di:
DDPPPPPVVVVVVLLVVLVVQLCCCCVVVVDDPVVSLVVSCVVSVDDSVVSVVSNVVPDDDPPPVPPPDD

pLDDT: mean 70.66, std 16.35, range [34.59, 87.19]